Protein AF-A0A1F6D8R6-F1 (afdb_monomer)

Organism: NCBI:txid1798484

InterPro domains:
  IPR005234 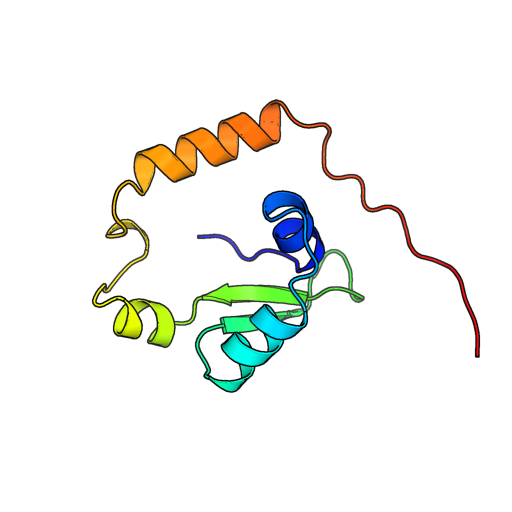Chromosome segregation/condensation protein ScpB [PF04079] (2-64)
  IPR036388 Winged helix-like DNA-binding domain superfamily [G3DSA:1.10.10.10] (1-74)
  IPR036390 Winged helix DNA-binding domain superfamily [SSF46785] (2-55)

pLDDT: mean 86.91, std 16.24, range [41.16, 98.25]

Foldseek 3Di:
DFWDWQVVVCVVVVHRCPVVQVVCVVVQQKDWDADPVDNVIITIDGDCVVCVVVVHRDPVPPPCSVVVVVVVVVVCVVDDNPDPPPPPDDDD

Solvent-accessible surface area (backbone atoms only — not comparable to full-atom values): 5756 Å² total; per-residue (Å²): 137,76,66,43,40,66,68,58,53,20,64,76,66,73,46,90,48,67,67,59,53,52,53,34,39,76,69,50,31,31,47,74,44,79,28,93,91,40,84,91,42,50,30,36,37,77,34,72,58,36,34,53,75,71,74,39,93,51,78,82,72,43,86,62,38,74,57,52,54,51,52,51,54,53,48,60,72,72,43,79,74,87,69,78,77,78,88,79,81,81,90,134

Structure (mmCIF, N/CA/C/O backbone):
data_AF-A0A1F6D8R6-F1
#
_entry.id   AF-A0A1F6D8R6-F1
#
loop_
_atom_site.group_PDB
_atom_site.id
_atom_site.type_symbol
_atom_site.label_atom_id
_atom_site.label_alt_id
_atom_site.label_comp_id
_atom_site.label_asym_id
_atom_site.label_entity_id
_atom_site.label_seq_id
_atom_site.pdbx_PDB_ins_code
_atom_site.Cartn_x
_atom_site.Cartn_y
_atom_site.Cartn_z
_atom_site.occupancy
_atom_site.B_iso_or_equiv
_atom_site.auth_seq_id
_atom_site.auth_comp_id
_atom_site.auth_asym_id
_atom_site.auth_atom_id
_atom_site.pdbx_PDB_model_num
ATOM 1 N N . MET A 1 1 ? -9.209 0.463 -3.611 1.00 61.19 1 MET A N 1
ATOM 2 C CA . MET A 1 1 ? -7.777 0.319 -3.279 1.00 61.19 1 MET A CA 1
ATOM 3 C C . MET A 1 1 ? -7.377 -1.110 -3.577 1.00 61.19 1 MET A C 1
ATOM 5 O O . MET A 1 1 ? -7.777 -2.008 -2.845 1.00 61.19 1 MET A O 1
ATOM 9 N N . GLY A 1 2 ? -6.735 -1.325 -4.724 1.00 75.00 2 GLY A N 1
ATOM 10 C CA . GLY A 1 2 ? -6.313 -2.655 -5.156 1.00 75.00 2 GLY A CA 1
ATOM 11 C C . GLY A 1 2 ? -4.999 -3.069 -4.490 1.00 75.00 2 GLY A C 1
ATOM 12 O O . GLY A 1 2 ? -4.230 -2.198 -4.074 1.00 75.00 2 GLY A O 1
ATOM 13 N N . PRO A 1 3 ? -4.733 -4.376 -4.371 1.00 90.12 3 PRO A N 1
ATOM 14 C CA . PRO A 1 3 ? -3.424 -4.840 -3.948 1.00 90.12 3 PRO A CA 1
ATOM 15 C C . PRO A 1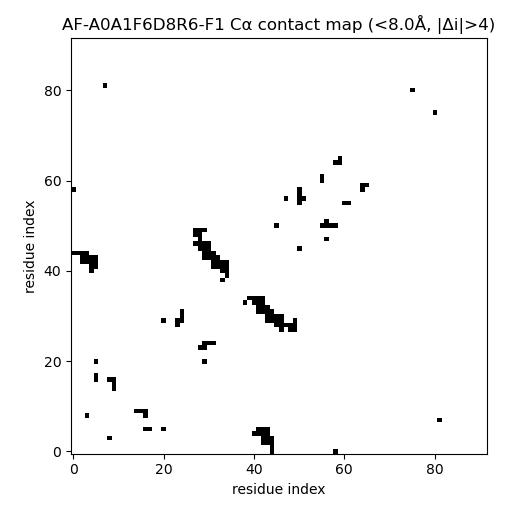 3 ? -2.344 -4.410 -4.952 1.00 90.12 3 PRO A C 1
ATOM 17 O O . PRO A 1 3 ? -2.597 -4.351 -6.152 1.00 90.12 3 PRO A O 1
ATOM 20 N N . SER A 1 4 ? -1.137 -4.117 -4.471 1.00 93.81 4 SER A N 1
ATOM 21 C CA . SER A 1 4 ? 0.020 -3.769 -5.313 1.00 93.81 4 SER A CA 1
ATOM 22 C C . SER A 1 4 ? 1.230 -4.626 -4.974 1.00 93.81 4 SER A C 1
ATOM 24 O O . SER A 1 4 ? 1.373 -5.088 -3.843 1.00 93.81 4 SER A O 1
ATOM 26 N N . THR A 1 5 ? 2.121 -4.829 -5.940 1.00 95.44 5 THR A N 1
ATOM 27 C CA . THR A 1 5 ? 3.405 -5.508 -5.719 1.00 95.44 5 THR A CA 1
ATOM 28 C C . THR A 1 5 ? 4.439 -4.528 -5.164 1.00 95.44 5 THR A C 1
ATOM 30 O O . THR A 1 5 ? 4.319 -3.314 -5.346 1.00 95.44 5 THR A O 1
ATOM 33 N N . ARG A 1 6 ? 5.496 -5.037 -4.514 1.00 95.69 6 ARG A N 1
ATOM 34 C CA . ARG A 1 6 ? 6.632 -4.194 -4.090 1.00 95.69 6 ARG A CA 1
ATOM 35 C C . ARG A 1 6 ? 7.227 -3.439 -5.278 1.00 95.69 6 ARG A C 1
ATOM 37 O O . ARG A 1 6 ? 7.476 -2.247 -5.160 1.00 95.69 6 ARG A O 1
ATOM 44 N N . ALA A 1 7 ? 7.434 -4.129 -6.399 1.00 94.00 7 ALA A N 1
ATOM 45 C CA . ALA A 1 7 ? 8.061 -3.551 -7.581 1.00 94.00 7 ALA A CA 1
ATOM 46 C C . ALA A 1 7 ? 7.266 -2.348 -8.114 1.00 94.00 7 ALA A C 1
ATOM 48 O O . ALA A 1 7 ? 7.844 -1.304 -8.400 1.00 94.00 7 ALA A O 1
ATOM 49 N N . ARG A 1 8 ? 5.929 -2.442 -8.122 1.00 90.94 8 ARG A N 1
ATOM 50 C CA . ARG A 1 8 ? 5.055 -1.321 -8.487 1.00 90.94 8 ARG A CA 1
ATOM 51 C C . ARG A 1 8 ? 5.165 -0.147 -7.513 1.00 90.94 8 ARG A C 1
ATOM 53 O O . ARG A 1 8 ? 5.215 1.002 -7.940 1.00 90.94 8 ARG A O 1
ATOM 60 N N . VAL A 1 9 ? 5.210 -0.421 -6.209 1.00 93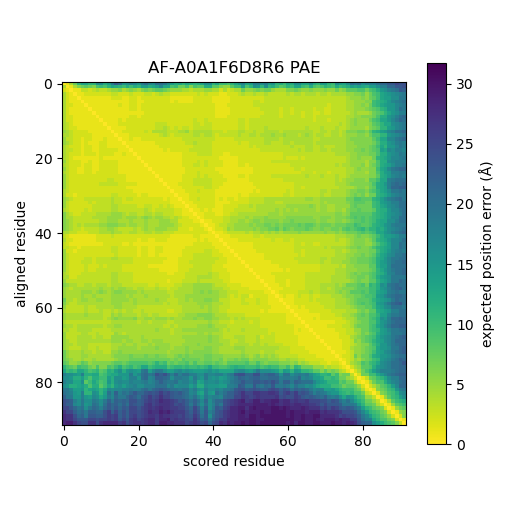.50 9 VAL A N 1
ATOM 61 C CA . VAL A 1 9 ? 5.386 0.627 -5.188 1.00 93.50 9 VAL A CA 1
ATOM 62 C C . VAL A 1 9 ? 6.737 1.327 -5.356 1.00 93.50 9 VAL A C 1
ATOM 64 O O . VAL A 1 9 ? 6.797 2.552 -5.281 1.00 93.50 9 VAL A O 1
ATOM 67 N N . ASP A 1 10 ? 7.803 0.570 -5.615 1.00 95.00 10 ASP A N 1
ATOM 68 C CA . ASP A 1 10 ? 9.148 1.106 -5.841 1.00 95.00 10 ASP A CA 1
ATOM 69 C C . ASP A 1 10 ? 9.200 1.973 -7.101 1.00 95.00 10 ASP A C 1
ATOM 71 O O . ASP A 1 10 ? 9.761 3.065 -7.055 1.00 95.00 10 ASP A O 1
ATOM 75 N N . TYR A 1 11 ? 8.553 1.535 -8.186 1.00 91.62 11 TYR A N 1
ATOM 76 C CA . TYR A 1 11 ? 8.439 2.299 -9.429 1.00 91.62 11 TYR A CA 1
ATOM 77 C C . TYR A 1 11 ? 7.778 3.665 -9.203 1.00 91.62 11 TYR A C 1
ATOM 79 O O . TYR A 1 11 ? 8.325 4.690 -9.599 1.00 91.62 11 TYR A O 1
ATOM 87 N N . ILE A 1 12 ? 6.647 3.699 -8.489 1.00 89.31 12 ILE A N 1
ATOM 88 C CA . ILE A 1 12 ? 5.932 4.949 -8.184 1.00 89.31 12 ILE A CA 1
ATOM 89 C C . ILE A 1 12 ? 6.757 5.853 -7.256 1.00 89.31 12 ILE A C 1
ATOM 91 O O . ILE A 1 12 ? 6.763 7.072 -7.413 1.00 89.31 12 ILE A O 1
ATOM 95 N N . ARG A 1 13 ? 7.451 5.279 -6.265 1.00 90.94 13 ARG A N 1
ATOM 96 C CA . ARG A 1 13 ? 8.231 6.051 -5.283 1.00 90.94 13 ARG A CA 1
ATOM 97 C C . ARG A 1 13 ? 9.620 6.460 -5.773 1.00 90.94 13 ARG A C 1
ATOM 99 O O . ARG A 1 13 ? 10.238 7.315 -5.141 1.00 90.94 13 ARG A O 1
ATOM 106 N N . GLY A 1 14 ? 10.135 5.816 -6.818 1.00 93.56 14 GLY A N 1
ATOM 107 C CA . GLY A 1 14 ? 11.501 5.987 -7.316 1.00 93.56 14 GLY A CA 1
ATOM 108 C C . GLY A 1 14 ? 12.597 5.482 -6.367 1.00 93.56 14 GLY A C 1
ATOM 109 O O . GLY A 1 14 ? 13.762 5.823 -6.551 1.00 93.56 14 GLY A O 1
ATOM 110 N N . VAL A 1 15 ? 12.252 4.711 -5.327 1.00 96.62 15 VAL A N 1
ATOM 111 C CA . VAL A 1 15 ? 13.194 4.201 -4.311 1.00 96.62 15 VAL A CA 1
ATOM 112 C C . VAL A 1 15 ? 12.780 2.819 -3.803 1.00 96.62 15 VAL A C 1
ATOM 114 O O . VAL A 1 15 ? 11.614 2.442 -3.874 1.00 96.62 15 VAL A O 1
ATOM 117 N N . ASN A 1 16 ? 13.724 2.081 -3.211 1.00 95.69 16 ASN A N 1
ATOM 118 C CA . ASN A 1 16 ? 13.459 0.773 -2.608 1.00 95.69 16 ASN A CA 1
ATOM 119 C C . ASN A 1 16 ? 12.565 0.885 -1.354 1.00 95.69 16 ASN A C 1
ATOM 121 O O . ASN A 1 16 ? 12.916 1.554 -0.379 1.00 95.69 16 ASN A O 1
ATOM 125 N N . SER A 1 17 ? 11.440 0.168 -1.342 1.00 97.44 17 SER A N 1
ATOM 126 C CA . SER A 1 17 ? 10.437 0.202 -0.266 1.00 97.44 17 SER A CA 1
ATOM 127 C C . SER A 1 17 ? 10.471 -1.014 0.659 1.00 97.44 17 SER A C 1
ATOM 129 O O . SER A 1 17 ? 9.558 -1.191 1.466 1.00 97.44 17 SER A O 1
ATOM 131 N N . SER A 1 18 ? 11.504 -1.859 0.598 1.00 96.75 18 SER A N 1
ATOM 132 C CA . SER A 1 18 ? 11.551 -3.122 1.356 1.00 96.75 18 SER A CA 1
ATOM 133 C C . SER A 1 18 ? 11.461 -2.908 2.870 1.00 96.75 18 SER A C 1
ATOM 135 O O . SER A 1 18 ? 10.707 -3.601 3.555 1.00 96.75 18 SER A O 1
ATOM 137 N N . SER A 1 19 ? 12.187 -1.921 3.405 1.00 97.81 19 SER A N 1
ATOM 138 C CA . SER A 1 19 ? 12.156 -1.589 4.837 1.00 97.81 19 SER A CA 1
ATOM 139 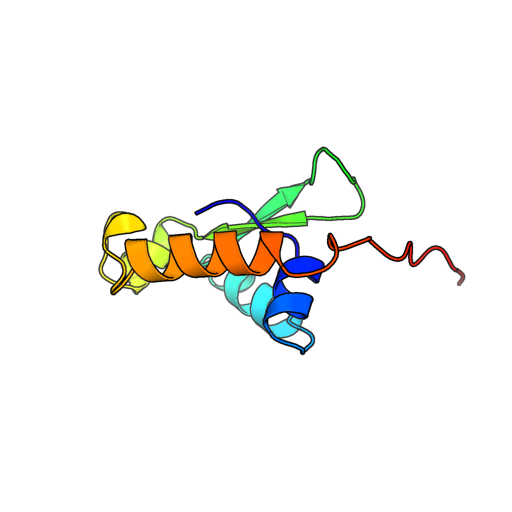C C . SER A 1 19 ? 10.809 -0.994 5.256 1.00 97.81 19 SER A C 1
ATOM 141 O O . SER A 1 19 ? 10.264 -1.375 6.293 1.00 97.81 19 SER A O 1
ATOM 143 N N . THR A 1 20 ? 10.230 -0.118 4.430 1.00 97.94 20 THR A N 1
ATOM 144 C CA . THR A 1 20 ? 8.900 0.464 4.649 1.00 97.94 20 THR A CA 1
ATOM 145 C C . THR A 1 20 ? 7.831 -0.624 4.707 1.00 97.94 20 THR A C 1
ATOM 147 O O . THR A 1 20 ? 7.095 -0.699 5.688 1.00 97.94 20 THR A O 1
ATOM 150 N N . LEU A 1 21 ? 7.786 -1.512 3.709 1.00 97.62 21 LEU A N 1
ATOM 151 C CA . LEU A 1 21 ? 6.820 -2.610 3.661 1.00 97.62 21 LEU A CA 1
ATOM 152 C C . LEU A 1 21 ? 6.992 -3.559 4.850 1.00 97.62 21 LEU A C 1
ATOM 154 O O . LEU A 1 21 ? 6.003 -3.923 5.481 1.00 97.62 21 LEU A O 1
ATOM 158 N N . ARG A 1 22 ? 8.233 -3.909 5.218 1.00 97.69 22 ARG A N 1
ATOM 159 C CA . ARG A 1 22 ? 8.513 -4.738 6.402 1.00 97.69 22 ARG A CA 1
ATOM 160 C C . ARG A 1 22 ? 7.985 -4.098 7.687 1.00 97.69 22 ARG A C 1
ATOM 162 O O . ARG A 1 22 ? 7.365 -4.790 8.488 1.00 97.69 22 ARG A O 1
ATOM 169 N N . ASN A 1 23 ? 8.206 -2.798 7.879 1.00 98.25 23 ASN A N 1
ATOM 170 C CA . ASN A 1 23 ? 7.735 -2.079 9.064 1.00 98.25 23 ASN A CA 1
ATOM 171 C C . ASN A 1 23 ? 6.205 -2.007 9.129 1.00 98.25 23 ASN A C 1
ATOM 173 O O . ASN A 1 23 ? 5.629 -2.197 10.199 1.00 98.25 23 ASN A O 1
ATOM 177 N N . LEU A 1 24 ? 5.542 -1.752 7.999 1.00 98.00 24 LEU A N 1
ATOM 178 C CA . LEU A 1 24 ? 4.081 -1.703 7.938 1.00 98.00 24 LEU A CA 1
ATOM 179 C C . LEU A 1 24 ? 3.4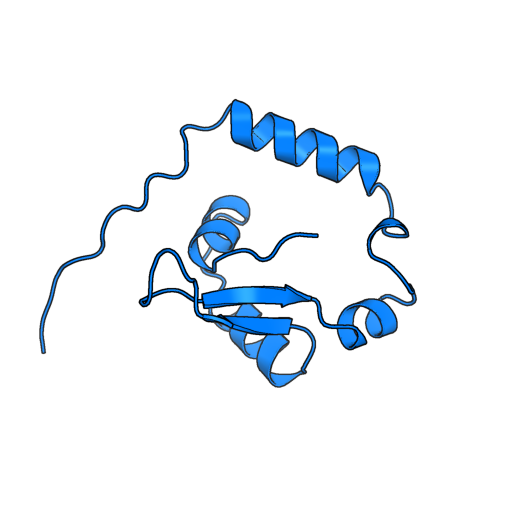52 -3.082 8.186 1.00 98.00 24 LEU A C 1
ATOM 181 O O . LEU A 1 24 ? 2.481 -3.173 8.933 1.00 98.00 24 LEU A O 1
ATOM 185 N N . LEU A 1 25 ? 4.039 -4.150 7.636 1.00 98.19 25 LEU A N 1
ATOM 186 C CA . LEU A 1 25 ? 3.633 -5.533 7.914 1.00 98.19 25 LEU A CA 1
ATOM 187 C C . LEU A 1 25 ? 3.807 -5.892 9.395 1.00 98.19 25 LEU A C 1
ATOM 189 O O . LEU A 1 25 ? 2.890 -6.421 10.011 1.00 98.19 25 LEU A O 1
ATOM 193 N N . ALA A 1 26 ? 4.968 -5.584 9.986 1.00 98.12 26 ALA A N 1
ATOM 194 C CA . ALA A 1 26 ? 5.255 -5.895 11.389 1.00 98.12 26 ALA A CA 1
ATOM 195 C C . ALA A 1 26 ? 4.293 -5.196 12.366 1.00 98.12 26 ALA A C 1
ATOM 197 O O . ALA A 1 26 ? 4.060 -5.689 13.465 1.00 98.12 26 ALA A O 1
ATOM 198 N N . ARG A 1 27 ? 3.727 -4.054 11.958 1.00 97.75 27 ARG A N 1
ATOM 199 C CA . ARG A 1 27 ? 2.729 -3.291 12.719 1.00 97.75 27 ARG A CA 1
ATOM 200 C C . ARG A 1 27 ? 1.282 -3.691 12.406 1.00 97.75 27 ARG A C 1
ATOM 202 O O . ARG A 1 27 ? 0.378 -3.080 12.961 1.00 97.75 27 ARG A O 1
ATOM 209 N N . GLY A 1 28 ? 1.057 -4.651 11.505 1.00 97.69 28 GLY A N 1
ATOM 210 C CA . GLY A 1 28 ? -0.285 -5.064 11.078 1.00 97.69 28 GLY A CA 1
ATOM 211 C C . GLY A 1 28 ? -1.035 -4.016 10.249 1.00 97.69 28 GLY A C 1
ATOM 212 O O . GLY A 1 28 ? -2.251 -4.094 10.130 1.00 97.69 28 GLY A O 1
ATOM 213 N N . LEU A 1 29 ? -0.333 -3.025 9.688 1.00 97.62 29 LEU A N 1
ATOM 214 C CA . LEU A 1 29 ? -0.927 -1.973 8.851 1.00 97.62 29 LEU A CA 1
ATOM 215 C C . LEU A 1 29 ? -1.087 -2.432 7.392 1.00 97.62 29 LEU A C 1
ATOM 217 O O . LEU A 1 29 ? -2.005 -2.028 6.676 1.00 97.62 29 LEU A O 1
ATOM 221 N N . LEU A 1 30 ? -0.199 -3.308 6.939 1.00 97.50 30 LEU A N 1
ATOM 222 C CA . LEU A 1 30 ? -0.364 -4.015 5.677 1.00 97.50 30 LEU A CA 1
ATOM 223 C C . LEU A 1 30 ? -0.537 -5.500 5.950 1.00 97.50 30 LEU A C 1
ATOM 225 O O . LEU A 1 30 ? 0.012 -6.038 6.910 1.00 97.50 30 LEU A O 1
ATOM 229 N N . GLU A 1 31 ? -1.217 -6.163 5.030 1.00 96.88 31 GLU A N 1
ATOM 230 C CA . GLU A 1 31 ? -1.154 -7.605 4.864 1.00 96.88 31 GLU A CA 1
ATOM 231 C C . GLU A 1 31 ? -0.641 -7.940 3.465 1.00 96.88 31 GLU A C 1
ATOM 233 O O . GLU A 1 31 ? -0.682 -7.113 2.547 1.00 96.88 31 GLU A O 1
ATOM 238 N N . ARG A 1 32 ? -0.132 -9.164 3.312 1.00 96.06 32 ARG A N 1
ATOM 239 C CA . ARG A 1 32 ? 0.319 -9.682 2.023 1.00 96.06 32 ARG A CA 1
ATOM 240 C C . ARG A 1 32 ? -0.348 -11.010 1.701 1.00 96.06 32 ARG A C 1
ATOM 242 O O . ARG A 1 32 ? -0.519 -11.843 2.587 1.00 96.06 32 ARG A O 1
ATOM 249 N N . ALA A 1 33 ? -0.646 -11.217 0.428 1.00 96.31 33 ALA A N 1
ATOM 250 C CA . ALA A 1 33 ? -1.097 -12.484 -0.133 1.00 96.31 33 ALA A CA 1
ATOM 251 C C . ALA A 1 33 ? -0.162 -12.903 -1.275 1.00 96.31 33 ALA A C 1
ATOM 253 O O . ALA A 1 33 ? 0.532 -12.060 -1.848 1.00 96.31 33 ALA A O 1
ATOM 254 N N . GLY A 1 34 ? -0.121 -14.198 -1.596 1.00 96.12 34 GLY A N 1
ATOM 255 C CA . GLY A 1 34 ? 0.597 -14.666 -2.784 1.00 96.12 34 GLY A CA 1
ATOM 256 C C . GLY A 1 34 ? 0.013 -14.036 -4.051 1.00 96.12 34 GLY A C 1
ATOM 257 O O . GLY A 1 34 ? -1.198 -13.815 -4.125 1.00 96.12 34 GLY A O 1
ATOM 258 N N . ASN A 1 35 ? 0.866 -13.720 -5.023 1.00 94.88 35 ASN A N 1
ATOM 259 C CA . ASN A 1 35 ? 0.411 -13.238 -6.320 1.00 94.88 35 ASN A CA 1
ATOM 260 C C . ASN A 1 35 ? 0.014 -14.441 -7.210 1.00 94.88 35 ASN A C 1
ATOM 262 O O . ASN A 1 35 ? 0.864 -15.289 -7.481 1.00 94.88 35 ASN A O 1
ATOM 266 N N . PRO A 1 36 ? -1.253 -14.551 -7.661 1.00 92.81 36 PRO A N 1
ATOM 267 C CA . PRO A 1 36 ? -1.695 -15.661 -8.507 1.00 92.81 36 PRO A CA 1
ATOM 268 C C . PRO A 1 36 ? -1.055 -15.665 -9.903 1.00 92.81 36 PRO A C 1
ATOM 270 O O . PRO A 1 36 ? -1.011 -16.716 -10.533 1.00 92.81 36 PRO A O 1
ATOM 273 N N . GLU A 1 37 ? -0.561 -14.521 -10.381 1.00 90.88 37 GLU A N 1
ATOM 274 C CA . GLU A 1 37 ? 0.084 -14.400 -11.696 1.00 90.88 37 GLU A CA 1
ATOM 275 C C . GLU A 1 37 ? 1.596 -14.658 -11.641 1.00 90.88 37 GLU A C 1
ATOM 277 O O . GLU A 1 37 ? 2.213 -14.949 -12.662 1.00 90.88 37 GLU A O 1
ATOM 282 N N . ASP A 1 38 ? 2.205 -14.556 -10.457 1.00 92.12 38 ASP A N 1
ATOM 283 C CA . ASP A 1 38 ? 3.645 -14.727 -10.268 1.00 92.12 38 ASP A CA 1
ATOM 284 C C . ASP A 1 38 ? 3.953 -15.199 -8.844 1.00 92.12 38 ASP A C 1
ATOM 286 O O . ASP A 1 38 ? 3.981 -14.414 -7.898 1.00 92.12 38 ASP A O 1
ATOM 290 N N . ALA A 1 39 ? 4.233 -16.493 -8.684 1.00 91.81 39 ALA A N 1
ATOM 291 C CA . ALA A 1 39 ? 4.483 -17.097 -7.375 1.00 91.81 39 ALA A CA 1
ATOM 292 C C . ALA A 1 39 ? 5.713 -16.523 -6.640 1.00 91.81 39 ALA A C 1
ATOM 294 O O . ALA A 1 39 ? 5.861 -16.746 -5.436 1.00 91.81 39 ALA A O 1
A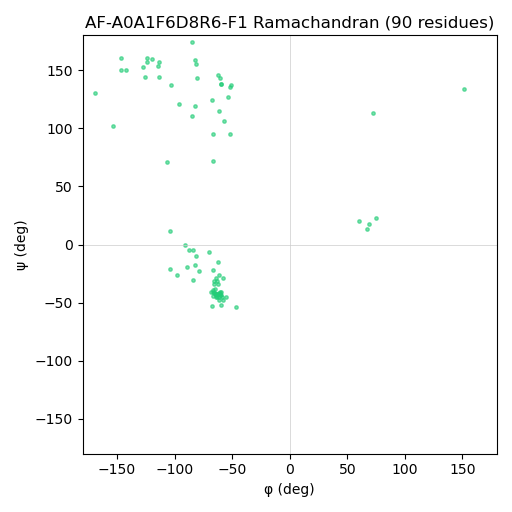TOM 295 N N . ARG A 1 40 ? 6.599 -15.793 -7.335 1.00 92.25 40 ARG A N 1
ATOM 296 C CA . ARG A 1 40 ? 7.770 -15.134 -6.734 1.00 92.25 40 ARG A CA 1
ATOM 297 C C . ARG A 1 40 ? 7.420 -13.796 -6.082 1.00 92.25 40 ARG A C 1
ATOM 299 O O . ARG A 1 40 ? 8.246 -13.227 -5.368 1.00 92.25 40 ARG A O 1
ATOM 306 N N . GLU A 1 41 ? 6.209 -13.289 -6.297 1.00 93.44 41 GLU A N 1
ATOM 307 C CA . GLU A 1 41 ? 5.769 -11.997 -5.794 1.00 93.44 41 GLU A CA 1
ATOM 308 C C . GLU A 1 41 ? 4.660 -12.089 -4.746 1.00 93.44 41 GLU A C 1
ATOM 310 O O . GLU A 1 41 ? 3.865 -13.027 -4.672 1.00 93.44 41 GLU A O 1
ATOM 315 N N . TYR A 1 42 ? 4.579 -11.024 -3.949 1.00 96.31 42 TYR A N 1
ATOM 316 C CA . TYR A 1 42 ? 3.486 -10.796 -3.019 1.00 96.31 42 TYR A CA 1
ATOM 317 C C . TYR A 1 42 ? 2.672 -9.576 -3.431 1.00 96.31 42 TYR A C 1
ATOM 319 O O . TYR A 1 42 ? 3.209 -8.553 -3.863 1.00 96.31 42 TYR A O 1
ATOM 327 N N . LEU A 1 43 ? 1.370 -9.689 -3.206 1.00 97.12 43 LEU A N 1
ATOM 328 C CA . LEU A 1 43 ? 0.395 -8.620 -3.300 1.00 97.12 43 LEU A CA 1
ATOM 329 C C . LEU A 1 43 ? 0.161 -8.029 -1.912 1.00 97.12 43 LEU A C 1
ATOM 331 O O . LEU A 1 43 ? -0.245 -8.742 -0.997 1.00 97.12 43 LEU A O 1
ATOM 335 N N . TYR A 1 44 ? 0.408 -6.732 -1.758 1.00 97.38 44 TYR A N 1
ATOM 336 C CA . TYR A 1 44 ? 0.271 -5.995 -0.505 1.00 97.38 44 TYR A CA 1
ATOM 337 C C . TYR A 1 44 ? -1.003 -5.160 -0.521 1.00 97.38 44 TYR A C 1
ATOM 339 O O . TYR A 1 44 ? -1.292 -4.494 -1.518 1.00 97.38 44 TYR A O 1
ATOM 347 N N . ARG A 1 45 ? -1.744 -5.147 0.590 1.00 96.44 45 ARG A N 1
ATOM 348 C CA . ARG A 1 45 ? -2.933 -4.298 0.748 1.00 96.44 45 ARG A CA 1
ATOM 349 C C . ARG A 1 45 ? -3.070 -3.735 2.167 1.00 96.44 45 ARG A C 1
ATOM 351 O O . ARG A 1 45 ? -2.628 -4.389 3.114 1.00 96.44 45 ARG A O 1
ATOM 358 N N . PRO A 1 46 ? -3.673 -2.540 2.318 1.00 96.06 46 PRO A N 1
ATOM 359 C CA . PRO A 1 46 ? -4.039 -1.996 3.621 1.00 96.06 46 PRO A CA 1
ATOM 360 C C . PRO A 1 46 ? -5.003 -2.912 4.369 1.00 96.06 46 PRO A C 1
ATOM 362 O O . PRO A 1 46 ? -5.951 -3.430 3.778 1.00 96.06 46 PRO A O 1
ATOM 365 N N . THR A 1 47 ? -4.768 -3.069 5.667 1.00 96.25 47 THR A N 1
ATOM 366 C CA . THR A 1 47 ? -5.686 -3.736 6.595 1.00 96.25 47 THR A CA 1
ATOM 367 C C . THR A 1 47 ? -6.749 -2.764 7.113 1.00 96.25 47 THR A C 1
ATOM 369 O O . THR A 1 47 ? -6.700 -1.553 6.861 1.00 96.25 47 THR A O 1
ATOM 372 N N . VAL A 1 48 ? -7.713 -3.281 7.876 1.00 95.06 48 VAL A N 1
ATOM 373 C CA . VAL A 1 48 ? -8.703 -2.447 8.575 1.00 95.06 48 VAL A CA 1
ATOM 374 C C . VAL A 1 48 ? -8.050 -1.584 9.658 1.00 95.06 48 VAL A C 1
ATOM 376 O O . VAL A 1 48 ? -8.465 -0.447 9.870 1.00 95.06 48 VAL A O 1
ATOM 379 N N . GLU A 1 49 ? -6.970 -2.066 10.274 1.00 96.50 49 GLU A N 1
ATOM 380 C CA . GLU A 1 49 ? -6.168 -1.337 11.254 1.00 96.50 49 GLU A CA 1
ATOM 381 C C . GLU A 1 49 ? -5.530 -0.089 10.641 1.00 96.50 49 GLU A C 1
ATOM 383 O O . GLU A 1 49 ? -5.440 0.937 11.313 1.00 96.50 49 GLU A O 1
ATOM 388 N N . THR A 1 50 ? -5.144 -0.124 9.359 1.00 96.88 50 THR A N 1
ATOM 389 C CA . THR A 1 50 ? -4.676 1.081 8.655 1.00 96.88 50 THR A CA 1
ATOM 390 C C . THR A 1 50 ? -5.767 2.132 8.537 1.00 96.88 50 THR A C 1
ATOM 392 O O . THR A 1 50 ? -5.507 3.302 8.806 1.00 96.88 50 THR A O 1
ATOM 395 N N . LEU A 1 51 ? -6.988 1.738 8.169 1.00 95.88 51 LEU A N 1
ATOM 396 C CA . LEU A 1 51 ? -8.106 2.680 8.071 1.00 95.88 51 LEU A CA 1
ATOM 397 C C . LEU A 1 51 ? -8.419 3.291 9.443 1.00 95.88 51 LEU A C 1
ATOM 399 O O . LEU A 1 51 ? -8.501 4.513 9.566 1.00 95.88 51 LEU A O 1
ATOM 403 N N . ALA A 1 52 ? -8.465 2.458 10.486 1.00 96.00 52 ALA A N 1
ATOM 404 C CA . ALA A 1 52 ? -8.652 2.910 11.860 1.00 96.00 52 ALA A CA 1
ATOM 405 C C . ALA A 1 52 ? -7.533 3.861 12.322 1.00 96.00 52 ALA A C 1
ATOM 407 O O . ALA A 1 52 ? -7.816 4.880 12.949 1.00 96.00 52 ALA A O 1
ATOM 408 N N . HIS A 1 53 ? -6.272 3.579 11.974 1.00 96.38 53 HIS A N 1
ATOM 409 C CA . HIS A 1 53 ? -5.133 4.447 12.287 1.00 96.38 53 HIS A CA 1
ATOM 410 C C . HIS A 1 53 ? -5.225 5.818 11.601 1.00 96.38 53 HIS A C 1
ATOM 412 O O . HIS A 1 53 ? -4.771 6.815 12.157 1.00 96.38 53 HIS A O 1
ATOM 418 N N . LEU A 1 54 ? -5.832 5.871 10.414 1.00 96.00 54 LEU A N 1
ATOM 419 C CA . LEU A 1 54 ? -6.101 7.100 9.665 1.00 96.00 54 LEU A CA 1
ATOM 420 C C . LEU A 1 54 ? -7.398 7.806 10.100 1.00 96.00 54 LEU A C 1
ATOM 422 O O . LEU A 1 54 ? -7.683 8.896 9.610 1.00 96.00 54 LEU A O 1
ATOM 426 N N . GLY A 1 55 ? -8.178 7.214 11.011 1.00 96.88 55 GLY A N 1
ATOM 427 C CA . GLY A 1 55 ? -9.438 7.781 11.497 1.00 96.88 55 GLY A CA 1
ATOM 428 C C . GLY A 1 55 ? -10.603 7.681 10.508 1.00 96.88 55 GLY A C 1
ATOM 429 O O . GLY A 1 55 ? -11.549 8.456 10.613 1.00 96.88 55 GLY A O 1
ATOM 430 N N . ILE A 1 56 ? -10.543 6.745 9.558 1.00 96.81 56 ILE A N 1
ATOM 431 C CA . ILE A 1 56 ? -11.566 6.537 8.522 1.00 96.81 56 ILE A CA 1
ATOM 432 C C . ILE A 1 56 ? -12.089 5.101 8.541 1.00 96.81 56 ILE A C 1
ATOM 434 O O . ILE A 1 56 ? -11.442 4.186 9.047 1.00 96.81 56 ILE A O 1
ATOM 438 N N . THR A 1 57 ? -13.266 4.881 7.961 1.00 94.25 57 THR A N 1
ATOM 439 C CA . THR A 1 57 ? -13.907 3.552 7.931 1.00 94.25 57 THR A CA 1
ATOM 440 C C . THR A 1 57 ? -13.806 2.867 6.573 1.00 94.25 57 THR A C 1
ATOM 442 O O . THR A 1 57 ? -13.895 1.643 6.475 1.00 94.25 57 THR A O 1
ATOM 445 N N . LYS A 1 58 ? -13.584 3.642 5.508 1.00 93.06 58 LYS A N 1
ATOM 446 C CA . LYS A 1 58 ? -13.464 3.145 4.134 1.00 93.06 58 LYS A CA 1
ATOM 447 C C . LYS A 1 58 ? -12.478 3.987 3.340 1.00 93.06 58 LYS A C 1
ATOM 449 O O . LYS A 1 5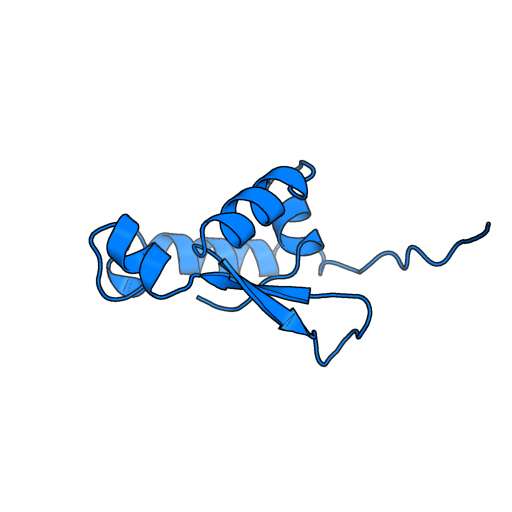8 ? -12.370 5.190 3.535 1.00 93.06 58 LYS A O 1
ATOM 454 N N . SER A 1 59 ? -11.813 3.363 2.368 1.00 90.50 59 SER A N 1
ATOM 455 C CA . SER A 1 59 ? -10.800 4.053 1.553 1.00 90.50 59 SER A CA 1
ATOM 456 C C . SER A 1 59 ? -11.316 5.290 0.805 1.00 90.50 59 SER A C 1
ATOM 458 O O . SER A 1 59 ? -10.545 6.217 0.607 1.00 90.50 59 SER A O 1
ATOM 460 N N . GLY A 1 60 ? -12.602 5.338 0.440 1.00 92.81 60 GLY A N 1
ATOM 461 C CA . GLY A 1 60 ? -13.208 6.495 -0.234 1.00 92.81 60 GLY A CA 1
ATOM 462 C C . GLY A 1 60 ? -13.378 7.743 0.642 1.00 92.81 60 GLY A C 1
ATOM 463 O O . GLY A 1 60 ? -13.784 8.776 0.133 1.00 92.81 60 GLY A O 1
ATOM 464 N N . GLU A 1 61 ? -13.102 7.657 1.945 1.00 94.94 61 GLU A N 1
ATOM 465 C CA . GLU A 1 61 ? -13.083 8.815 2.857 1.00 94.94 61 GLU A CA 1
ATOM 466 C C . GLU A 1 61 ? -11.717 9.512 2.892 1.00 94.94 61 GLU A C 1
ATOM 468 O O . GLU A 1 61 ? -11.572 10.539 3.553 1.00 94.94 61 GLU A O 1
ATOM 473 N N . LEU A 1 62 ? -10.710 8.966 2.199 1.00 94.31 62 LEU A N 1
ATOM 474 C CA . LEU A 1 62 ? -9.419 9.630 2.076 1.00 94.31 62 LEU A CA 1
ATOM 475 C C . LEU A 1 62 ? -9.594 10.998 1.395 1.00 94.31 62 LEU A C 1
ATOM 477 O O . LEU A 1 62 ? -10.331 11.096 0.406 1.00 94.31 62 LEU A O 1
ATOM 481 N N . PRO A 1 63 ? -8.899 12.043 1.877 1.00 94.94 63 PRO A N 1
ATOM 482 C CA . PRO A 1 63 ? -8.860 13.323 1.189 1.00 94.94 63 PRO A CA 1
ATOM 483 C C . PRO A 1 63 ? -8.459 13.134 -0.275 1.00 94.94 63 PRO A C 1
ATOM 485 O O . PRO A 1 63 ? -7.546 12.366 -0.577 1.00 94.94 63 PRO A O 1
ATOM 488 N N . GLU A 1 64 ? -9.167 13.818 -1.174 1.00 95.62 64 GLU A N 1
ATOM 489 C CA . GLU A 1 64 ? -8.862 13.841 -2.612 1.00 95.62 64 GLU A CA 1
ATOM 490 C C . GLU A 1 64 ? -8.901 12.466 -3.310 1.00 95.62 64 GLU A C 1
ATOM 492 O O . GLU A 1 64 ? -8.363 12.317 -4.407 1.00 95.62 64 GLU A O 1
ATOM 497 N N . TYR A 1 65 ? -9.582 11.473 -2.720 1.00 93.19 65 TYR A N 1
ATOM 498 C CA . TYR A 1 65 ? -9.651 10.102 -3.240 1.00 93.19 65 TYR A CA 1
ATOM 499 C C . TYR A 1 65 ? -9.956 10.036 -4.740 1.00 93.19 65 TYR A C 1
ATOM 501 O O . TYR A 1 65 ? -9.202 9.433 -5.503 1.00 93.19 65 TYR A O 1
ATOM 509 N N . ASP A 1 66 ? -11.041 10.680 -5.178 1.00 94.38 66 ASP A N 1
ATOM 510 C CA . ASP A 1 66 ? -11.476 10.610 -6.573 1.00 94.38 66 ASP A CA 1
ATOM 511 C C . ASP A 1 66 ? -10.477 11.274 -7.530 1.00 94.38 66 ASP A C 1
ATOM 513 O O . ASP A 1 66 ? -10.322 10.833 -8.668 1.00 94.38 66 ASP A O 1
ATOM 517 N N . THR A 1 67 ? -9.810 12.341 -7.088 1.00 95.69 67 THR A N 1
ATOM 518 C CA . THR A 1 67 ? -8.785 13.036 -7.875 1.00 95.69 67 THR A CA 1
ATOM 519 C C . THR A 1 67 ? -7.568 12.139 -8.055 1.00 95.69 67 THR A C 1
ATOM 521 O O . THR A 1 67 ? -7.206 11.838 -9.189 1.00 95.69 67 THR A O 1
ATOM 524 N N . ILE A 1 68 ? -7.022 11.611 -6.957 1.00 92.56 68 ILE A N 1
ATOM 525 C CA . ILE A 1 68 ? -5.835 10.744 -6.968 1.00 92.56 68 ILE A CA 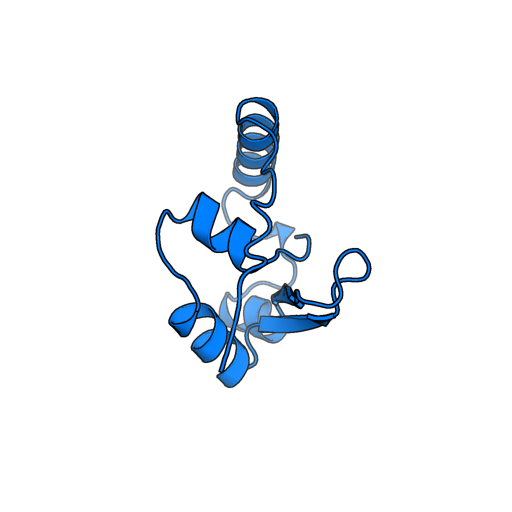1
ATOM 526 C C . ILE A 1 68 ? -6.092 9.471 -7.786 1.00 92.56 68 ILE A C 1
ATOM 528 O O . ILE A 1 68 ? -5.242 9.058 -8.569 1.00 92.56 68 ILE A O 1
ATOM 532 N N . VAL A 1 69 ? -7.266 8.843 -7.643 1.00 90.94 69 VAL A N 1
ATOM 533 C CA . VAL A 1 69 ? -7.615 7.633 -8.408 1.00 90.94 69 VAL A CA 1
ATOM 534 C C . VAL A 1 69 ? -7.643 7.913 -9.913 1.00 90.94 69 VAL A C 1
ATOM 536 O O . VAL A 1 69 ? -7.144 7.102 -10.692 1.00 90.94 69 VAL A O 1
ATOM 539 N N . ARG A 1 70 ? -8.194 9.060 -10.332 1.00 92.38 70 ARG A N 1
ATOM 540 C CA . ARG A 1 70 ? -8.211 9.466 -11.746 1.00 92.38 70 ARG A CA 1
ATOM 541 C C . ARG A 1 70 ? -6.813 9.768 -12.276 1.00 92.38 70 ARG A C 1
ATOM 543 O O . ARG A 1 70 ? -6.479 9.323 -13.370 1.00 92.38 70 ARG A O 1
ATOM 550 N N . GLU A 1 71 ? -6.006 10.498 -11.514 1.00 91.75 71 GLU A N 1
ATOM 551 C CA . GLU A 1 71 ? -4.636 10.840 -11.903 1.00 91.75 71 GLU A CA 1
ATOM 552 C C . GLU A 1 71 ? -3.745 9.602 -12.006 1.00 91.75 71 GLU A C 1
ATOM 554 O O . GLU A 1 71 ? -3.003 9.466 -12.977 1.00 91.75 71 GLU A O 1
ATOM 559 N N . LEU A 1 72 ? -3.868 8.658 -11.068 1.00 87.00 72 LEU A N 1
ATOM 560 C CA . LEU A 1 72 ? -3.117 7.407 -11.107 1.00 87.00 72 LEU A CA 1
ATOM 561 C C . LEU A 1 72 ? -3.498 6.564 -12.332 1.00 87.00 72 LEU A C 1
ATOM 563 O O . LEU A 1 72 ? -2.616 6.071 -13.028 1.00 87.00 72 LEU A O 1
ATOM 567 N N . ALA A 1 73 ? -4.792 6.463 -12.651 1.00 87.50 73 ALA A N 1
ATOM 568 C CA . ALA A 1 73 ? -5.242 5.779 -13.862 1.00 87.50 73 ALA A CA 1
ATOM 569 C C . ALA A 1 73 ? -4.687 6.445 -15.136 1.00 87.50 73 ALA A C 1
ATOM 571 O O . ALA A 1 73 ? -4.202 5.761 -16.034 1.00 87.50 73 ALA A O 1
ATOM 572 N N . ALA A 1 74 ? -4.696 7.780 -15.212 1.00 88.75 74 ALA A N 1
ATOM 573 C CA . ALA A 1 74 ? -4.131 8.514 -16.346 1.00 88.75 74 ALA A CA 1
ATOM 574 C C . ALA A 1 74 ? -2.604 8.339 -16.465 1.00 88.75 74 ALA A C 1
ATOM 576 O O . ALA A 1 74 ? -2.077 8.198 -17.573 1.00 88.75 74 ALA A O 1
ATOM 577 N N . PHE A 1 75 ? -1.896 8.311 -15.333 1.00 84.50 75 PHE A N 1
ATOM 578 C CA . PHE A 1 75 ? -0.458 8.060 -15.281 1.00 84.50 75 PHE A CA 1
ATOM 579 C C . PHE A 1 75 ? -0.113 6.670 -15.828 1.00 84.50 75 PHE A C 1
ATOM 581 O O . PHE A 1 75 ? 0.779 6.546 -16.667 1.00 84.50 75 PHE A O 1
ATOM 588 N N . GLU A 1 76 ? -0.860 5.641 -15.429 1.00 79.56 76 GLU A N 1
ATOM 589 C CA . GLU A 1 76 ? -0.684 4.263 -15.909 1.00 79.56 76 GLU A CA 1
ATOM 590 C C . GLU A 1 76 ? -0.950 4.103 -17.413 1.00 79.56 76 GLU A C 1
ATOM 592 O O . GLU A 1 76 ? -0.350 3.245 -18.048 1.00 79.56 76 GLU A O 1
ATOM 597 N N . HIS A 1 77 ? -1.814 4.936 -18.002 1.00 78.12 77 HIS A N 1
ATOM 598 C CA . HIS A 1 77 ? -2.048 4.948 -19.451 1.00 78.12 77 HIS A CA 1
ATOM 599 C C . HIS A 1 77 ? -0.960 5.677 -20.253 1.00 78.12 77 HIS A C 1
ATOM 601 O O . HIS A 1 77 ? -0.839 5.446 -21.454 1.00 78.12 77 HIS A O 1
ATOM 607 N N . THR A 1 78 ? -0.212 6.582 -19.618 1.00 74.19 78 THR A N 1
ATOM 608 C CA . THR A 1 78 ? 0.796 7.425 -20.288 1.00 74.19 78 THR A CA 1
ATOM 609 C C . THR A 1 78 ? 2.212 6.865 -20.135 1.00 74.19 78 THR A C 1
ATOM 611 O O . THR A 1 78 ? 3.078 7.129 -20.967 1.00 74.19 78 THR A O 1
ATOM 614 N N . SER A 1 79 ? 2.459 6.102 -19.071 1.00 65.06 79 SER A N 1
ATOM 615 C CA . SER A 1 79 ? 3.711 5.377 -18.856 1.00 65.06 79 SER A CA 1
ATOM 616 C C . SER A 1 79 ? 3.718 4.079 -19.670 1.00 65.06 79 SER A C 1
ATOM 618 O O . SER A 1 79 ? 2.678 3.441 -19.832 1.00 65.06 79 SER A O 1
ATOM 620 N N . GLU A 1 80 ? 4.880 3.688 -20.209 1.00 63.06 80 GLU A N 1
ATOM 621 C CA . GLU A 1 80 ? 5.043 2.345 -20.782 1.00 63.06 80 GLU A CA 1
ATOM 622 C C . GLU A 1 80 ? 4.562 1.310 -19.754 1.00 63.06 80 GLU A C 1
ATOM 624 O O . GLU A 1 80 ? 4.858 1.470 -18.561 1.00 63.06 80 GLU A O 1
ATOM 629 N N . PRO A 1 81 ? 3.815 0.268 -20.171 1.00 58.28 81 PRO A N 1
ATOM 630 C CA . PRO A 1 81 ? 3.362 -0.752 -19.243 1.00 58.28 81 PRO A CA 1
ATOM 631 C C . PRO A 1 81 ? 4.579 -1.283 -18.495 1.00 58.28 81 PRO A C 1
ATOM 633 O O . PRO A 1 81 ? 5.566 -1.665 -19.125 1.00 58.28 81 PRO A O 1
ATOM 636 N N . PHE A 1 82 ? 4.500 -1.267 -17.160 1.00 60.41 82 PHE A N 1
ATOM 637 C CA . PHE A 1 82 ? 5.527 -1.803 -16.272 1.00 60.41 82 PHE A CA 1
ATOM 638 C C . PHE A 1 82 ? 5.850 -3.236 -16.711 1.00 60.41 82 PHE A C 1
ATOM 640 O O . PHE A 1 82 ? 5.144 -4.188 -16.374 1.00 60.41 82 PHE A O 1
ATOM 647 N N . SER A 1 83 ? 6.887 -3.365 -17.533 1.00 56.41 83 SER A N 1
ATOM 648 C CA . SER A 1 83 ? 7.384 -4.629 -18.038 1.00 56.41 83 SER A CA 1
ATOM 649 C C . SER A 1 83 ? 8.320 -5.121 -16.959 1.00 56.41 83 SER A C 1
ATOM 651 O O . SER A 1 83 ? 9.337 -4.487 -16.688 1.00 56.41 83 SER A O 1
ATOM 653 N N . LYS A 1 84 ? 7.926 -6.192 -16.270 1.00 56.69 84 LYS A N 1
ATOM 654 C CA . LYS A 1 84 ? 8.812 -6.869 -15.328 1.00 56.69 84 LYS A CA 1
ATOM 655 C C . LYS A 1 84 ? 10.063 -7.278 -16.104 1.00 56.69 84 LYS A C 1
ATOM 657 O O . LYS A 1 84 ? 9.994 -8.199 -16.914 1.00 56.69 84 LYS A O 1
ATOM 662 N N . GLU A 1 85 ? 11.177 -6.588 -15.888 1.00 45.44 85 GLU A N 1
ATOM 663 C CA . GLU A 1 85 ? 12.482 -7.159 -16.192 1.00 45.44 85 GLU A CA 1
ATOM 664 C C . GLU A 1 85 ? 12.610 -8.392 -15.297 1.00 45.44 85 GLU A C 1
ATOM 666 O O . GLU A 1 85 ? 12.512 -8.318 -14.069 1.00 45.44 85 GLU A O 1
ATOM 671 N N . ASP A 1 86 ? 12.657 -9.553 -15.945 1.00 43.94 86 ASP A N 1
ATOM 672 C CA . ASP A 1 86 ? 12.846 -10.834 -15.292 1.00 43.94 86 ASP A CA 1
ATOM 673 C C . ASP A 1 86 ? 14.264 -10.822 -14.717 1.00 43.94 86 ASP A C 1
ATOM 675 O O . ASP A 1 86 ? 15.231 -11.102 -15.423 1.00 43.94 86 ASP A O 1
ATOM 679 N N . ASP A 1 87 ? 14.393 -10.452 -13.440 1.00 45.69 87 ASP A N 1
ATOM 680 C CA . ASP A 1 87 ? 15.591 -10.711 -12.640 1.00 45.69 87 ASP A CA 1
ATOM 681 C C . ASP A 1 87 ? 15.699 -12.233 -12.436 1.00 45.69 87 ASP A C 1
ATOM 683 O O . ASP A 1 87 ? 15.410 -12.802 -11.378 1.00 45.69 87 ASP A O 1
ATOM 687 N N . GLY A 1 88 ? 16.039 -12.909 -13.528 1.00 56.81 88 GLY A N 1
ATOM 688 C CA . GLY A 1 88 ? 16.364 -14.313 -13.628 1.00 56.81 88 GLY A CA 1
ATOM 689 C C . GLY A 1 88 ? 17.860 -14.488 -13.836 1.00 56.81 88 GLY A C 1
ATOM 690 O O . GLY A 1 88 ? 18.267 -14.893 -14.912 1.00 56.81 88 GLY A O 1
ATOM 691 N N . GLU A 1 89 ? 18.668 -14.218 -12.808 1.00 44.19 89 GLU A N 1
ATOM 692 C CA . GLU A 1 89 ? 20.030 -14.755 -12.631 1.00 44.19 89 GLU A CA 1
ATOM 693 C C . GLU A 1 89 ? 20.483 -14.406 -11.198 1.00 44.19 89 GLU A C 1
ATOM 695 O O . GLU A 1 89 ? 20.328 -13.273 -10.765 1.00 44.19 89 GLU A O 1
ATOM 700 N N . GLY A 1 90 ? 21.004 -15.260 -10.322 1.00 46.03 90 GLY A N 1
ATOM 701 C CA . GLY A 1 90 ? 21.526 -16.612 -10.405 1.00 46.03 90 GLY A CA 1
ATOM 702 C C . GLY A 1 90 ? 22.585 -16.754 -9.295 1.00 46.03 90 GLY A C 1
ATOM 703 O O . GLY A 1 90 ? 23.446 -15.895 -9.149 1.00 46.03 90 GLY A O 1
ATOM 704 N N . THR A 1 91 ? 22.528 -17.861 -8.548 1.00 41.34 91 THR A N 1
ATOM 705 C CA . THR A 1 91 ? 23.625 -18.491 -7.769 1.00 41.34 91 THR A CA 1
ATOM 706 C C . THR A 1 91 ? 24.145 -17.830 -6.476 1.00 41.34 91 THR A C 1
ATOM 708 O O . THR A 1 91 ? 24.823 -16.808 -6.503 1.00 41.34 91 THR A O 1
ATOM 711 N N . ALA A 1 92 ? 23.920 -18.486 -5.329 1.00 41.16 92 ALA A N 1
ATOM 712 C CA . ALA A 1 92 ? 24.859 -19.440 -4.706 1.00 41.16 92 ALA A CA 1
ATOM 713 C C . ALA A 1 92 ? 24.193 -20.168 -3.523 1.00 41.16 92 ALA A C 1
ATOM 715 O O . ALA A 1 92 ? 23.495 -19.493 -2.732 1.00 41.16 92 ALA A O 1
#

Radius of gyration: 15.06 Å; Cα contacts (8 Å, |Δi|>4): 76; chains: 1; bounding box: 39×33×34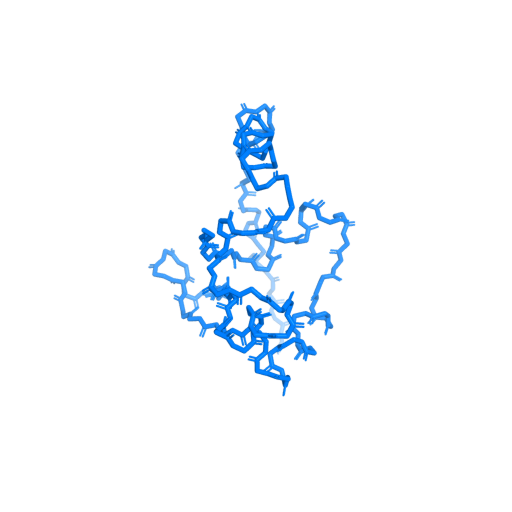 Å

Nearest PDB structures (foldseek):
  4i98-assembly1_C  TM=9.107E-01  e=1.310E-03  Streptococcus pneumoniae P1031
  3w6j-assembly2_E  TM=8.868E-01  e=2.051E-03  Geobacillus stearothermophilus
  2z99-assembly1_A-2  TM=8.946E-01  e=1.016E-02  Mycobacterium tuberculosis
  2fxa-assembly3_B  TM=5.657E-01  e=2.336E-02  Bacillus subtilis
  3u2r-assembly1_A  TM=5.755E-01  e=3.657E-02  Planctopirus limnophila DSM 3776

Mean predicted aligned error: 7.02 Å

Secondary structure (DSSP, 8-state):
---EEHHHHHHHHTS--HHHHHHHHHTTSEEEEE-SS-TT-EEEEE-HHHHHHTT-SSGGGSTTHHHHHHHHHHHHHHSPP-----------

Sequence (92 aa):
MGPSTRARVDYIRGVNSSSTLRNLLARGLLERAGNPEDAREYLYRPTVETLAHLGITKSGELPEYDTIVRELAAFEHTSEPFSKEDDGEGTA